Protein AF-A0A2H0HNV9-F1 (afdb_monomer_lite)

pLDDT: mean 72.24, std 13.85, range [35.31, 86.88]

Structure (mmCIF, N/CA/C/O backbone):
data_AF-A0A2H0HNV9-F1
#
_entry.id   AF-A0A2H0HNV9-F1
#
loop_
_atom_site.group_PDB
_atom_site.id
_atom_site.type_symbol
_atom_site.label_atom_id
_atom_site.label_alt_id
_atom_site.label_comp_id
_atom_site.label_asym_id
_atom_site.label_entity_id
_atom_site.label_seq_id
_atom_site.pdbx_PDB_ins_code
_atom_site.Cartn_x
_atom_site.Cartn_y
_atom_site.Cartn_z
_atom_site.occupancy
_atom_site.B_iso_or_equiv
_atom_site.auth_seq_id
_atom_site.auth_comp_id
_atom_site.auth_asym_id
_atom_site.auth_atom_id
_atom_site.pdbx_PDB_model_num
ATOM 1 N N . MET A 1 1 ? -4.366 -5.270 -37.014 1.00 35.31 1 MET A N 1
ATOM 2 C CA . MET A 1 1 ? -4.821 -4.219 -36.080 1.00 35.31 1 MET A CA 1
ATOM 3 C C . MET A 1 1 ? -4.647 -4.764 -34.676 1.00 35.31 1 MET A C 1
ATOM 5 O O . MET A 1 1 ? -5.031 -5.897 -34.429 1.00 35.31 1 MET A O 1
ATOM 9 N N . THR A 1 2 ? -3.925 -4.010 -33.856 1.00 40.59 2 THR A N 1
ATOM 10 C CA . THR A 1 2 ? -3.233 -4.417 -32.628 1.00 40.59 2 THR A CA 1
ATOM 11 C C . THR A 1 2 ? -4.171 -4.588 -31.438 1.00 40.59 2 THR A C 1
ATOM 13 O O . THR A 1 2 ? -4.912 -3.665 -31.124 1.00 40.59 2 THR A O 1
ATOM 16 N N . ALA A 1 3 ? -4.067 -5.714 -30.732 1.00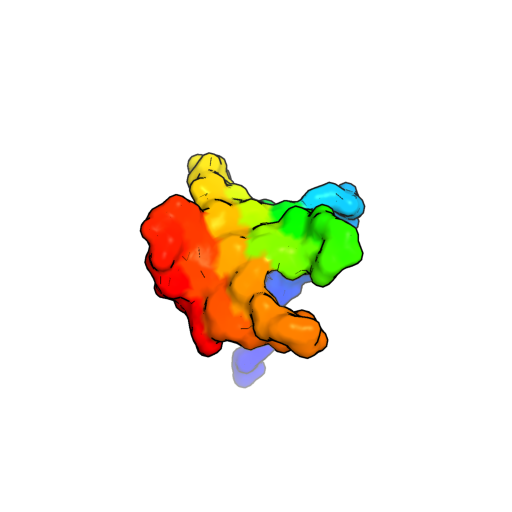 41.56 3 ALA A N 1
ATOM 17 C CA . ALA A 1 3 ? -4.488 -5.835 -29.340 1.00 41.56 3 ALA A CA 1
ATOM 18 C C . ALA A 1 3 ? -3.695 -6.972 -28.688 1.00 41.56 3 ALA A C 1
ATOM 20 O O . ALA A 1 3 ? -4.052 -8.130 -28.845 1.00 41.56 3 ALA A O 1
ATOM 21 N N . MET A 1 4 ? -2.604 -6.645 -27.994 1.00 38.41 4 MET A N 1
ATOM 22 C CA . MET A 1 4 ? -1.950 -7.565 -27.058 1.00 38.41 4 MET A CA 1
ATOM 23 C C . MET A 1 4 ? -1.652 -6.765 -25.787 1.00 38.41 4 MET A C 1
ATOM 25 O O . MET A 1 4 ? -0.518 -6.376 -25.531 1.00 38.41 4 MET A O 1
ATOM 29 N N . ALA A 1 5 ? -2.702 -6.440 -25.028 1.00 45.16 5 ALA A N 1
ATOM 30 C CA . ALA A 1 5 ? -2.533 -6.130 -23.617 1.00 45.16 5 ALA A CA 1
ATOM 31 C C . ALA A 1 5 ? -2.218 -7.467 -22.944 1.00 45.16 5 ALA A C 1
ATOM 33 O O . ALA A 1 5 ? -3.110 -8.288 -22.741 1.00 45.16 5 ALA A O 1
ATOM 34 N N . GLN A 1 6 ? -0.937 -7.744 -22.709 1.00 43.00 6 GLN A N 1
ATOM 35 C CA . GLN A 1 6 ? -0.546 -8.888 -21.900 1.00 43.00 6 GLN A CA 1
ATOM 36 C C . GLN A 1 6 ? -0.759 -8.490 -20.440 1.00 43.00 6 GLN A C 1
ATOM 38 O O . GLN A 1 6 ? 0.157 -8.057 -19.754 1.00 43.00 6 GLN A O 1
ATOM 43 N N . THR A 1 7 ? -2.014 -8.566 -20.002 1.00 47.28 7 THR A N 1
ATOM 44 C CA . THR A 1 7 ? -2.385 -8.530 -18.590 1.00 47.28 7 THR A CA 1
ATOM 45 C C . THR A 1 7 ? -1.742 -9.760 -17.959 1.00 47.28 7 THR A C 1
ATOM 47 O O . THR A 1 7 ? -2.177 -10.883 -18.214 1.00 47.28 7 THR A O 1
ATOM 50 N N . GLY A 1 8 ? -0.629 -9.576 -17.247 1.00 43.50 8 GLY A N 1
ATOM 51 C CA . GLY A 1 8 ? -0.008 -10.660 -16.495 1.00 43.50 8 GLY A CA 1
ATOM 52 C C . GLY A 1 8 ? -1.040 -11.216 -15.523 1.00 43.50 8 GLY A C 1
ATOM 53 O O . GLY A 1 8 ? -1.612 -10.458 -14.746 1.00 43.50 8 GLY A O 1
ATOM 54 N N . ASN A 1 9 ? -1.344 -12.511 -15.610 1.00 47.62 9 ASN A N 1
ATOM 55 C CA . ASN A 1 9 ? -2.261 -13.138 -14.669 1.00 47.62 9 ASN A CA 1
ATOM 56 C C . ASN A 1 9 ? -1.712 -12.933 -13.248 1.00 47.62 9 ASN A C 1
ATOM 58 O O . ASN A 1 9 ? -0.580 -13.359 -13.003 1.00 47.62 9 ASN A O 1
ATOM 62 N N . PRO A 1 10 ? -2.474 -12.325 -12.323 1.00 53.69 10 PRO A N 1
ATOM 63 C CA . PRO A 1 10 ? -2.036 -12.211 -10.946 1.00 53.69 10 PRO A CA 1
ATOM 64 C C . PRO A 1 10 ? -1.877 -13.616 -10.372 1.00 53.69 10 PRO A C 1
ATOM 66 O O . PRO A 1 10 ? -2.828 -14.400 -10.301 1.00 53.69 10 PRO A O 1
ATOM 69 N N . PHE A 1 11 ? -0.645 -13.973 -10.019 1.00 51.22 11 PHE A N 1
ATOM 70 C CA . PHE A 1 11 ? -0.378 -15.218 -9.315 1.00 51.22 11 PHE A CA 1
ATOM 71 C C . PHE A 1 11 ? -0.675 -14.971 -7.841 1.00 51.22 11 PHE A C 1
ATOM 73 O O . PHE A 1 11 ? 0.039 -14.223 -7.175 1.00 51.22 11 PHE A O 1
ATOM 80 N N . PHE A 1 12 ? -1.763 -15.567 -7.357 1.00 50.12 12 PHE A N 1
ATOM 81 C CA . PHE A 1 12 ? -2.158 -15.500 -5.958 1.00 50.12 12 PHE A CA 1
ATOM 82 C C . PHE A 1 12 ? -1.556 -16.694 -5.211 1.00 50.12 12 PHE A C 1
ATOM 84 O O . PHE A 1 12 ? -2.078 -17.805 -5.289 1.00 50.12 12 PHE A O 1
ATOM 91 N N . ASP A 1 13 ? -0.461 -16.471 -4.483 1.00 54.38 13 ASP A N 1
ATOM 92 C CA . ASP A 1 13 ? 0.205 -17.505 -3.668 1.00 54.38 13 ASP A CA 1
ATOM 93 C C . ASP A 1 13 ? -0.429 -17.633 -2.265 1.00 54.38 13 ASP A C 1
ATOM 95 O O . ASP A 1 13 ? 0.209 -18.010 -1.288 1.00 54.38 13 ASP A O 1
ATOM 99 N N . GLY A 1 14 ? -1.684 -17.203 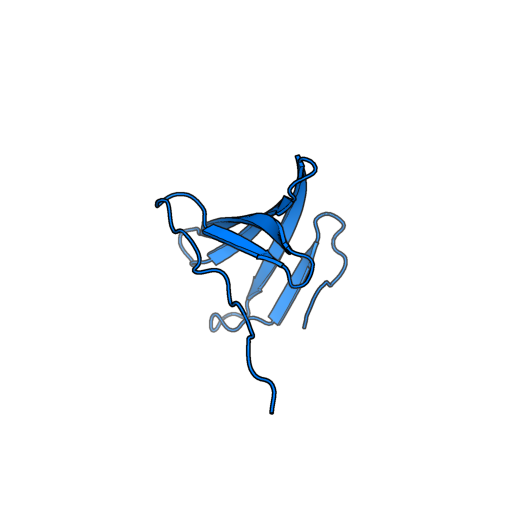-2.099 1.00 57.34 14 GLY A N 1
ATOM 100 C CA . GLY A 1 14 ? -2.372 -17.190 -0.801 1.00 57.34 14 GLY A CA 1
ATOM 101 C C . GLY A 1 14 ? -1.909 -16.096 0.171 1.00 57.34 14 GLY A C 1
ATOM 102 O O . GLY A 1 14 ? -2.672 -15.722 1.059 1.00 57.34 14 GLY A O 1
ATOM 103 N N . THR A 1 15 ? -0.701 -15.555 -0.008 1.00 64.94 15 THR A N 1
ATOM 104 C CA . THR A 1 15 ? -0.090 -14.554 0.889 1.00 64.94 15 THR A CA 1
ATOM 105 C C . THR A 1 15 ? 0.163 -13.195 0.238 1.00 64.94 15 THR A C 1
ATOM 107 O O . THR A 1 15 ? 0.155 -12.176 0.928 1.00 64.94 15 THR A O 1
ATOM 110 N N . PHE A 1 16 ? 0.396 -13.167 -1.073 1.00 71.00 16 PHE A N 1
ATOM 111 C CA . PHE A 1 16 ? 0.598 -11.951 -1.854 1.00 71.00 16 PHE A CA 1
ATOM 112 C C . PHE A 1 16 ? 0.250 -12.203 -3.319 1.00 71.00 16 PHE A C 1
ATOM 114 O O . PHE A 1 16 ? 0.270 -13.339 -3.799 1.00 71.00 16 PHE A O 1
ATOM 121 N N . GLU A 1 17 ? -0.082 -11.125 -4.009 1.00 77.56 17 GLU A N 1
ATOM 122 C CA . GLU A 1 17 ? -0.300 -11.089 -5.445 1.00 77.56 17 GLU A CA 1
ATOM 123 C C . GLU A 1 17 ? 0.972 -10.591 -6.125 1.00 77.56 17 GLU A C 1
ATOM 125 O O . GLU A 1 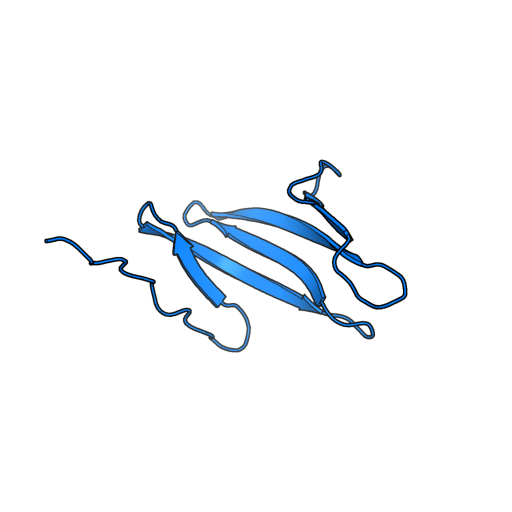17 ? 1.624 -9.683 -5.622 1.00 77.56 17 GLU A O 1
ATOM 130 N N . THR A 1 18 ? 1.365 -11.192 -7.247 1.00 78.19 18 THR A N 1
ATOM 131 C CA . THR A 1 18 ? 2.443 -10.643 -8.082 1.00 78.19 18 THR A CA 1
ATOM 132 C C . THR A 1 18 ? 1.858 -10.130 -9.388 1.00 78.19 18 THR A C 1
ATOM 134 O O . THR A 1 18 ? 1.267 -10.908 -10.138 1.00 78.19 18 THR A O 1
ATOM 137 N N . GLU A 1 19 ? 2.055 -8.845 -9.664 1.00 78.56 19 GLU A N 1
ATOM 138 C CA . GLU A 1 19 ? 1.604 -8.165 -10.876 1.00 78.56 19 GLU A CA 1
ATOM 139 C C . GLU A 1 19 ? 2.810 -7.712 -11.710 1.00 78.56 19 GLU A C 1
ATOM 141 O O . GLU A 1 19 ? 3.848 -7.327 -11.170 1.00 78.56 19 GLU A O 1
ATOM 146 N N . ALA A 1 20 ? 2.680 -7.756 -13.037 1.00 75.81 20 ALA A N 1
ATOM 147 C CA . ALA A 1 20 ? 3.624 -7.121 -13.948 1.00 75.81 20 ALA A CA 1
ATOM 148 C C . ALA A 1 20 ? 3.047 -5.772 -14.400 1.00 75.81 20 ALA A C 1
ATOM 150 O O . ALA A 1 20 ? 2.025 -5.743 -15.083 1.00 75.81 20 ALA A O 1
ATOM 151 N N . ASP A 1 21 ? 3.706 -4.668 -14.036 1.00 69.12 21 ASP A N 1
ATOM 152 C CA . ASP A 1 21 ? 3.323 -3.324 -14.491 1.00 69.12 21 ASP A CA 1
ATOM 153 C C . ASP A 1 21 ? 3.476 -3.213 -16.026 1.00 69.12 21 ASP A C 1
ATOM 155 O O . ASP A 1 21 ? 4.156 -4.025 -16.657 1.00 69.12 21 ASP A O 1
ATOM 159 N N . ALA A 1 22 ? 2.927 -2.170 -16.654 1.00 67.50 22 ALA A N 1
ATOM 160 C CA . ALA A 1 22 ? 3.006 -1.931 -18.102 1.00 67.50 22 ALA A CA 1
ATOM 161 C C . ALA A 1 22 ? 4.451 -1.897 -18.653 1.00 67.50 22 ALA A C 1
ATOM 163 O O . ALA A 1 22 ? 4.681 -2.115 -19.843 1.00 67.50 22 ALA A O 1
ATOM 164 N N . SER A 1 23 ? 5.435 -1.656 -17.778 1.00 70.50 23 SER A N 1
ATOM 165 C CA . SER A 1 23 ? 6.874 -1.702 -18.082 1.00 70.50 23 SER A CA 1
ATOM 166 C C . SER A 1 23 ? 7.517 -3.090 -17.911 1.00 70.50 23 SER A C 1
ATOM 168 O O . SER A 1 23 ? 8.733 -3.197 -18.018 1.00 70.50 23 SER A O 1
ATOM 170 N N . HIS A 1 24 ? 6.733 -4.145 -17.662 1.00 68.56 24 HIS A N 1
ATOM 171 C CA . HIS A 1 24 ? 7.179 -5.505 -17.309 1.00 68.56 24 HIS A CA 1
ATOM 172 C C . HIS A 1 24 ? 7.976 -5.609 -15.996 1.00 68.56 24 HIS A C 1
ATOM 174 O O . HIS A 1 24 ? 8.683 -6.593 -15.781 1.00 68.56 24 HIS A O 1
ATOM 180 N N . ASN A 1 25 ? 7.847 -4.625 -15.103 1.00 77.12 25 ASN A N 1
ATOM 181 C CA . ASN A 1 25 ? 8.416 -4.711 -13.758 1.00 77.12 25 ASN A CA 1
ATOM 182 C C . ASN A 1 25 ? 7.488 -5.539 -12.871 1.00 77.12 25 ASN A C 1
ATOM 184 O O . ASN A 1 25 ? 6.284 -5.276 -12.830 1.00 77.12 25 ASN A O 1
ATOM 188 N N . LEU A 1 26 ? 8.046 -6.522 -12.168 1.00 80.69 26 LEU A N 1
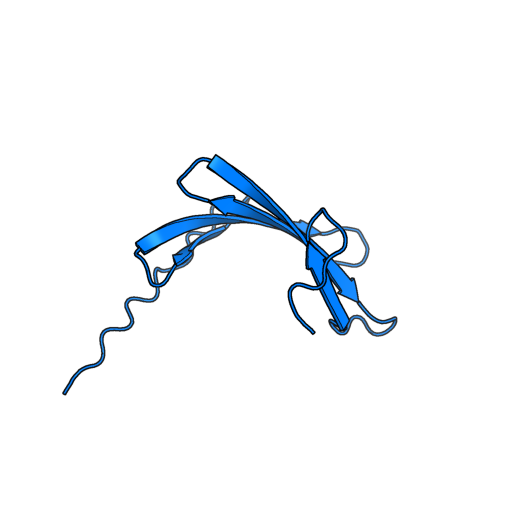ATOM 189 C CA . LEU A 1 26 ? 7.289 -7.353 -11.234 1.00 80.69 26 LEU A CA 1
ATOM 190 C C . LEU A 1 26 ? 7.117 -6.629 -9.898 1.00 80.69 26 LEU A C 1
ATOM 192 O O . LEU A 1 26 ? 8.096 -6.217 -9.282 1.00 80.69 26 LEU A O 1
ATOM 196 N N . ARG A 1 27 ? 5.881 -6.527 -9.417 1.00 82.62 27 ARG A N 1
ATOM 197 C CA . ARG A 1 27 ? 5.557 -5.992 -8.094 1.00 82.62 27 ARG A CA 1
ATOM 198 C C . ARG A 1 27 ? 4.783 -7.015 -7.286 1.00 82.62 27 ARG A C 1
ATOM 200 O O . ARG A 1 27 ? 3.897 -7.679 -7.812 1.00 82.62 27 ARG A O 1
ATOM 207 N N . GLN A 1 28 ? 5.107 -7.123 -6.005 1.00 83.94 28 GLN A N 1
ATOM 208 C CA . GLN A 1 28 ? 4.389 -7.961 -5.050 1.00 83.94 28 GLN A CA 1
ATOM 209 C C . GLN A 1 28 ? 3.443 -7.090 -4.229 1.00 83.94 28 GLN A C 1
ATOM 211 O O . GLN A 1 28 ? 3.893 -6.162 -3.561 1.00 83.94 28 GLN A O 1
ATOM 216 N N . LEU A 1 29 ? 2.147 -7.382 -4.265 1.00 84.38 29 LEU A N 1
ATOM 217 C CA . LEU A 1 29 ? 1.108 -6.718 -3.492 1.00 84.38 29 LEU A CA 1
ATOM 218 C C . LEU A 1 29 ? 0.664 -7.613 -2.334 1.00 84.38 29 LEU A C 1
ATOM 220 O O . LEU A 1 29 ? 0.143 -8.712 -2.518 1.00 84.38 29 LEU A O 1
ATOM 224 N N . HIS A 1 30 ? 0.837 -7.114 -1.120 1.00 84.94 30 HIS A N 1
ATOM 225 C CA . HIS A 1 30 ? 0.369 -7.745 0.102 1.00 84.94 30 HIS A CA 1
ATOM 226 C C . HIS A 1 30 ? -0.850 -6.985 0.617 1.00 84.94 30 HIS A C 1
ATOM 228 O O . HIS A 1 30 ? -0.751 -5.834 1.052 1.00 84.94 30 HIS A O 1
ATOM 234 N N . TYR A 1 31 ? -2.001 -7.645 0.584 1.00 82.75 31 TYR A N 1
ATOM 235 C CA . TYR A 1 31 ? -3.256 -7.102 1.086 1.00 82.75 31 TYR A CA 1
ATOM 236 C C . TYR A 1 31 ? -3.331 -7.265 2.603 1.00 82.75 31 TYR A C 1
ATOM 238 O O . TYR A 1 31 ? -3.436 -8.378 3.118 1.00 82.75 31 TYR A O 1
ATOM 246 N N . ILE A 1 32 ? -3.293 -6.150 3.330 1.00 83.88 32 ILE A N 1
ATOM 247 C CA . ILE A 1 32 ? -3.368 -6.138 4.790 1.00 83.88 32 ILE A CA 1
ATOM 248 C C . ILE A 1 32 ? -4.802 -5.795 5.193 1.00 83.88 32 ILE A C 1
ATOM 250 O O . ILE A 1 32 ? -5.289 -4.674 5.004 1.00 83.88 32 ILE A O 1
ATOM 254 N N . SER A 1 33 ? -5.492 -6.793 5.739 1.00 81.50 33 SER A N 1
ATOM 255 C CA . SER A 1 33 ? -6.872 -6.683 6.209 1.00 81.50 33 SER A CA 1
ATOM 256 C C . SER A 1 33 ? -6.967 -6.938 7.713 1.00 81.50 33 SER A C 1
ATOM 258 O O . SER A 1 33 ? -6.204 -7.721 8.276 1.00 81.50 33 SER A O 1
ATOM 260 N N . GLY A 1 34 ? -7.876 -6.219 8.370 1.00 78.75 34 GLY A N 1
ATOM 261 C CA . GLY A 1 34 ? -8.193 -6.354 9.792 1.00 78.75 34 GLY A CA 1
ATOM 262 C C . GLY A 1 34 ? -9.654 -6.751 10.006 1.00 78.75 34 GLY A C 1
ATOM 263 O O . GLY A 1 34 ? -10.325 -7.189 9.072 1.00 78.75 34 GLY A O 1
ATOM 264 N N . GLY A 1 35 ? -10.162 -6.563 11.229 1.00 74.44 35 GLY A N 1
ATOM 265 C CA . GLY A 1 35 ? -11.559 -6.869 11.580 1.00 74.44 35 GLY A CA 1
ATOM 266 C C . GLY A 1 35 ? -12.596 -6.132 10.721 1.00 74.44 35 GLY A C 1
ATOM 267 O O . GLY A 1 35 ? -13.630 -6.709 10.402 1.00 74.44 35 GLY A O 1
ATOM 268 N N . ASP A 1 36 ? -12.264 -4.920 10.266 1.00 72.31 36 ASP A N 1
ATOM 269 C CA . ASP A 1 36 ? -13.120 -4.066 9.426 1.00 72.31 36 ASP A CA 1
ATOM 270 C C . ASP A 1 36 ? -12.778 -4.158 7.917 1.00 72.31 36 ASP A C 1
ATOM 272 O O . ASP A 1 36 ? -13.216 -3.350 7.096 1.00 72.31 36 ASP A O 1
ATOM 276 N N . GLY A 1 37 ? -11.979 -5.157 7.521 1.00 79.00 37 GLY A N 1
ATOM 277 C CA . GLY A 1 37 ? -11.586 -5.411 6.133 1.00 79.00 37 GLY A CA 1
ATOM 278 C C . GLY A 1 37 ? -10.248 -4.783 5.725 1.00 79.00 37 GLY A C 1
ATOM 279 O O . GLY A 1 37 ? -9.391 -4.493 6.559 1.00 79.00 37 GLY A O 1
ATOM 280 N N . LEU A 1 38 ? -10.026 -4.641 4.412 1.00 82.69 38 LEU A N 1
ATOM 281 C CA . LEU A 1 38 ? -8.769 -4.134 3.840 1.00 82.69 38 LEU A CA 1
ATOM 282 C C . LEU A 1 38 ? -8.503 -2.682 4.268 1.00 82.69 38 LEU A C 1
ATOM 284 O O . LEU A 1 38 ? -9.356 -1.830 4.023 1.00 82.69 38 LEU A O 1
ATOM 288 N N . PHE A 1 39 ? -7.337 -2.402 4.852 1.00 82.50 39 PHE A N 1
ATOM 289 C CA . PHE A 1 39 ? -6.958 -1.049 5.291 1.00 82.50 39 PHE A CA 1
ATOM 290 C C . PHE A 1 39 ? -5.575 -0.610 4.796 1.00 82.50 39 PHE A C 1
ATOM 292 O O . PHE A 1 39 ? -5.255 0.576 4.842 1.00 82.50 39 PHE A O 1
ATOM 299 N N . ALA A 1 40 ? -4.739 -1.532 4.315 1.00 83.75 40 ALA A N 1
ATOM 300 C CA . ALA A 1 40 ? -3.460 -1.184 3.713 1.00 83.75 40 ALA A CA 1
ATOM 301 C C . ALA A 1 40 ? -3.046 -2.195 2.641 1.00 83.75 40 ALA A C 1
ATOM 303 O O . ALA A 1 40 ? -3.423 -3.367 2.678 1.00 83.75 40 ALA A O 1
ATOM 304 N N . ILE A 1 41 ? -2.243 -1.725 1.693 1.00 86.44 41 ILE A N 1
ATOM 305 C CA . ILE A 1 41 ? -1.589 -2.534 0.672 1.00 86.44 41 ILE A CA 1
ATOM 306 C C . ILE A 1 41 ? -0.096 -2.245 0.751 1.00 86.44 41 ILE A C 1
ATOM 308 O O . ILE A 1 41 ? 0.343 -1.100 0.607 1.00 86.44 41 ILE A O 1
ATOM 312 N N . TYR A 1 42 ? 0.684 -3.294 0.977 1.00 85.50 42 TYR A N 1
ATOM 313 C CA . TYR A 1 42 ? 2.135 -3.218 0.969 1.00 85.50 42 TYR A CA 1
ATOM 314 C C . TYR A 1 42 ? 2.662 -3.718 -0.371 1.00 85.50 42 TYR A C 1
ATOM 316 O O . TYR A 1 42 ? 2.409 -4.855 -0.755 1.00 85.50 42 TYR A O 1
ATOM 324 N N . VAL A 1 43 ? 3.363 -2.849 -1.093 1.00 86.88 43 VAL A N 1
ATOM 325 C CA . VAL A 1 43 ? 3.842 -3.099 -2.453 1.00 86.88 43 VAL A CA 1
ATOM 326 C C . VAL A 1 43 ? 5.360 -3.176 -2.440 1.00 86.88 43 VAL A C 1
ATOM 328 O O . VAL A 1 43 ? 6.019 -2.219 -2.039 1.00 86.88 43 VAL A O 1
ATOM 331 N N . ILE A 1 44 ? 5.926 -4.288 -2.893 1.00 85.50 44 ILE A N 1
ATOM 332 C CA . ILE A 1 44 ? 7.370 -4.459 -3.067 1.00 85.50 44 ILE A CA 1
ATOM 333 C C . ILE A 1 44 ? 7.659 -4.469 -4.564 1.00 85.50 44 ILE A C 1
ATOM 335 O O . ILE A 1 44 ? 7.157 -5.331 -5.281 1.00 85.50 44 ILE A O 1
ATOM 339 N N . ASP A 1 45 ? 8.442 -3.506 -5.045 1.00 83.56 45 ASP A N 1
ATOM 340 C CA . ASP A 1 45 ? 8.887 -3.481 -6.441 1.00 83.56 45 ASP A CA 1
ATOM 341 C C . ASP A 1 45 ? 10.026 -4.487 -6.687 1.00 83.56 45 ASP A C 1
ATOM 343 O O . ASP A 1 45 ? 10.674 -4.952 -5.745 1.00 83.56 45 ASP A O 1
ATOM 347 N N . GLN A 1 46 ? 10.324 -4.778 -7.951 1.00 79.69 46 GLN A N 1
ATOM 348 C CA . GLN A 1 46 ? 11.370 -5.715 -8.372 1.00 79.69 46 GLN A CA 1
ATOM 3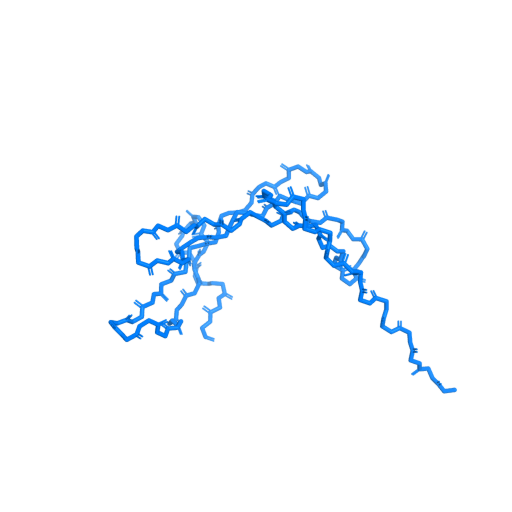49 C C . GLN A 1 46 ? 12.760 -5.331 -7.839 1.00 79.69 46 GLN A C 1
ATOM 351 O O . GLN A 1 46 ? 13.588 -6.198 -7.563 1.00 79.69 46 GLN A O 1
ATOM 356 N N . ASP A 1 47 ? 12.992 -4.033 -7.636 1.00 80.50 47 ASP A N 1
ATOM 357 C CA . ASP A 1 47 ? 14.215 -3.483 -7.041 1.00 80.50 47 ASP A CA 1
ATOM 358 C C . ASP A 1 47 ? 14.282 -3.652 -5.506 1.00 80.50 47 ASP A C 1
ATOM 360 O O . ASP A 1 47 ? 15.191 -3.133 -4.856 1.00 80.50 47 ASP A O 1
ATOM 364 N N . GLY A 1 48 ? 13.299 -4.317 -4.889 1.00 78.31 48 GLY A N 1
ATOM 365 C CA . GLY A 1 48 ? 13.182 -4.480 -3.437 1.00 78.31 48 GLY A CA 1
ATOM 366 C C . GLY A 1 48 ? 12.714 -3.217 -2.705 1.00 78.31 48 GLY A C 1
ATOM 367 O O . GLY A 1 48 ? 12.763 -3.155 -1.475 1.00 78.31 48 GLY A O 1
ATOM 368 N N . LYS A 1 49 ? 12.263 -2.189 -3.436 1.00 83.81 49 LYS A N 1
ATOM 369 C CA . LYS A 1 49 ? 11.698 -0.974 -2.839 1.00 83.81 49 LYS A CA 1
ATOM 370 C C . LYS A 1 49 ? 10.284 -1.241 -2.354 1.00 83.81 49 LYS A C 1
ATOM 372 O O . LYS A 1 49 ? 9.382 -1.500 -3.144 1.00 83.81 49 LYS A O 1
ATOM 377 N N . ALA A 1 50 ? 10.105 -1.117 -1.048 1.00 84.00 50 ALA A N 1
ATOM 378 C CA . ALA A 1 50 ? 8.823 -1.278 -0.396 1.00 84.00 50 ALA A CA 1
ATOM 379 C C . ALA A 1 50 ? 8.069 0.052 -0.266 1.00 84.00 50 ALA A C 1
ATOM 381 O O . ALA A 1 50 ? 8.587 1.021 0.294 1.00 84.00 50 ALA A O 1
ATOM 382 N N . THR A 1 51 ? 6.820 0.068 -0.714 1.00 84.44 51 THR A N 1
ATOM 383 C CA . THR A 1 51 ? 5.879 1.180 -0.580 1.00 84.44 51 THR A CA 1
ATOM 384 C C . THR A 1 51 ? 4.665 0.713 0.209 1.00 84.44 51 THR A C 1
ATOM 386 O O . THR A 1 51 ? 4.097 -0.334 -0.078 1.00 84.44 51 THR A O 1
ATOM 389 N N . MET A 1 52 ? 4.260 1.489 1.213 1.00 84.69 52 MET A N 1
ATOM 390 C CA . MET A 1 52 ? 3.043 1.220 1.979 1.00 84.69 52 MET A CA 1
ATOM 391 C C . MET A 1 52 ? 1.969 2.224 1.576 1.00 84.69 52 MET A C 1
ATOM 393 O O . MET A 1 52 ? 2.199 3.431 1.689 1.00 84.69 52 MET A O 1
ATOM 397 N N . ASN A 1 53 ? 0.821 1.713 1.141 1.00 86.06 53 ASN A N 1
ATOM 398 C CA . ASN A 1 53 ? -0.359 2.493 0.797 1.00 86.06 53 ASN A CA 1
ATOM 399 C C . ASN A 1 53 ? -1.465 2.192 1.808 1.00 86.06 53 ASN A C 1
ATOM 401 O O . ASN A 1 53 ? -1.902 1.051 1.940 1.00 86.06 53 ASN A O 1
ATOM 405 N N . TYR A 1 54 ? -1.906 3.210 2.533 1.00 82.94 54 TYR A N 1
ATOM 406 C CA . TYR A 1 54 ? -3.004 3.128 3.486 1.00 82.94 54 TYR A CA 1
ATOM 407 C C . TYR A 1 54 ? -4.295 3.533 2.803 1.00 82.94 54 TYR A C 1
ATOM 409 O O . TYR A 1 54 ? -4.341 4.552 2.119 1.00 82.94 54 TYR A O 1
ATOM 417 N N . ILE A 1 55 ? -5.330 2.735 3.008 1.00 84.31 55 ILE A N 1
ATOM 418 C CA . ILE A 1 55 ? -6.654 2.950 2.452 1.00 84.31 55 ILE A CA 1
ATOM 419 C C . ILE A 1 55 ? -7.532 3.514 3.561 1.00 84.31 55 ILE A C 1
ATOM 421 O O . ILE A 1 55 ? -7.792 2.842 4.560 1.00 84.31 55 ILE A O 1
ATOM 425 N N . HIS A 1 56 ? -8.007 4.735 3.363 1.00 79.94 56 HIS A N 1
ATOM 426 C CA . HIS A 1 56 ? -8.973 5.387 4.233 1.00 79.94 56 HIS A CA 1
ATOM 427 C C . HIS A 1 56 ? -10.366 5.130 3.679 1.00 79.94 56 HIS A C 1
ATOM 429 O O . HIS A 1 56 ? -10.616 5.294 2.481 1.00 79.94 56 HIS A O 1
ATOM 435 N N . LYS A 1 57 ? -11.254 4.666 4.554 1.00 75.25 57 LYS A N 1
ATOM 436 C CA . LYS A 1 57 ? -12.635 4.345 4.217 1.00 75.25 57 LYS A CA 1
ATOM 437 C C . LYS A 1 57 ? -13.583 5.210 5.022 1.00 75.25 57 LYS A C 1
ATOM 439 O O . LYS A 1 57 ? -13.319 5.477 6.196 1.00 75.25 57 LYS A O 1
ATOM 444 N N . ASP A 1 58 ? -14.703 5.566 4.406 1.00 74.44 58 ASP A N 1
ATOM 445 C CA . ASP A 1 58 ? -15.815 6.179 5.117 1.00 74.44 58 ASP A CA 1
ATOM 446 C C . ASP A 1 58 ? -16.503 5.165 6.056 1.00 74.44 58 ASP A C 1
ATOM 448 O O . ASP A 1 58 ? -16.239 3.958 6.045 1.00 74.44 58 ASP A O 1
ATOM 452 N N . TYR A 1 59 ? -17.437 5.653 6.872 1.00 69.44 59 TYR A N 1
ATOM 453 C CA . TYR A 1 59 ? -18.207 4.817 7.801 1.00 69.44 59 TYR A CA 1
ATOM 454 C C . TYR A 1 59 ? -19.066 3.736 7.106 1.00 69.44 59 TYR A C 1
ATOM 456 O O . TYR A 1 59 ? -19.481 2.773 7.748 1.00 69.44 59 TYR A O 1
ATOM 464 N N . GLN A 1 60 ? -19.345 3.876 5.807 1.00 74.25 60 GLN A N 1
ATOM 465 C CA . GLN A 1 60 ? -20.091 2.896 5.008 1.00 74.25 60 GLN A CA 1
ATOM 466 C C . GLN A 1 60 ? -19.167 1.866 4.335 1.00 74.25 60 GLN A C 1
ATOM 468 O O . GLN A 1 60 ? -19.654 0.918 3.718 1.00 74.25 60 GLN A O 1
ATOM 473 N N . GLY A 1 61 ? -17.847 2.011 4.489 1.00 64.50 61 GLY A N 1
ATOM 474 C CA . GLY A 1 61 ? -16.837 1.148 3.889 1.00 64.50 61 GLY A CA 1
ATOM 475 C C . GLY A 1 61 ? -16.444 1.536 2.461 1.00 64.50 61 GLY A C 1
ATOM 476 O O . GLY A 1 61 ? -15.699 0.781 1.830 1.00 64.50 61 GLY A O 1
ATOM 477 N N . SER A 1 62 ? -16.908 2.680 1.952 1.00 73.94 62 SER A N 1
ATOM 478 C CA . SER A 1 62 ? -16.484 3.224 0.659 1.00 73.94 62 SER A CA 1
ATOM 479 C C . SER A 1 62 ? -15.047 3.721 0.752 1.00 73.94 62 SER A C 1
ATOM 481 O O . SER A 1 62 ? -14.637 4.276 1.769 1.00 73.94 62 SER A O 1
ATOM 483 N N . PHE A 1 63 ? -14.277 3.537 -0.315 1.00 74.12 63 PHE A N 1
ATOM 484 C CA . PHE A 1 63 ? -12.913 4.050 -0.404 1.00 74.12 63 PHE A CA 1
ATOM 485 C C . PHE A 1 63 ? -12.942 5.576 -0.576 1.00 74.12 63 PHE A C 1
ATOM 487 O O . PHE A 1 63 ? -13.514 6.055 -1.551 1.00 74.12 63 PHE A O 1
ATOM 494 N N . GLU A 1 64 ? -12.358 6.322 0.369 1.00 75.94 64 GLU A N 1
ATOM 495 C CA . GLU A 1 64 ? -12.253 7.790 0.298 1.00 75.94 64 GLU A CA 1
ATOM 496 C C . GLU A 1 64 ? -10.914 8.222 -0.290 1.00 75.94 64 GLU A C 1
ATOM 498 O O . GLU A 1 64 ? -10.871 8.967 -1.263 1.00 75.94 64 GLU A O 1
ATOM 503 N N . THR A 1 65 ? -9.817 7.753 0.307 1.00 77.75 65 THR A N 1
ATOM 504 C CA . THR A 1 65 ? -8.479 8.250 -0.023 1.00 77.75 65 THR A CA 1
ATOM 505 C C . THR A 1 65 ? -7.446 7.157 0.177 1.00 77.75 65 THR A C 1
ATOM 507 O O . THR A 1 65 ? -7.497 6.401 1.150 1.00 77.75 65 THR A O 1
ATOM 510 N N . ILE A 1 66 ? -6.452 7.106 -0.703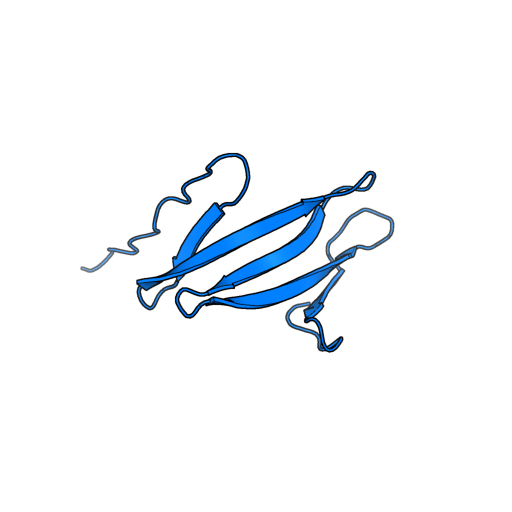 1.00 81.88 66 ILE A N 1
ATOM 511 C CA . ILE A 1 66 ? -5.259 6.282 -0.516 1.00 81.88 66 ILE A CA 1
ATOM 512 C C . ILE A 1 66 ? -4.079 7.202 -0.214 1.00 81.88 66 ILE A C 1
ATOM 514 O O . ILE A 1 66 ? -3.794 8.122 -0.976 1.00 81.88 66 ILE A O 1
ATOM 518 N N . THR A 1 67 ? -3.368 6.956 0.886 1.00 82.69 67 THR A N 1
ATOM 519 C CA . THR A 1 67 ? -2.179 7.732 1.277 1.00 82.69 67 THR A CA 1
ATOM 520 C C . THR A 1 67 ? -0.936 6.859 1.327 1.00 82.69 67 THR A C 1
ATOM 522 O O . THR A 1 67 ? -0.995 5.728 1.804 1.00 82.69 67 THR A O 1
ATOM 525 N N . ASN A 1 68 ? 0.214 7.393 0.926 1.00 84.50 68 ASN A N 1
ATOM 526 C CA . ASN A 1 68 ? 1.493 6.706 1.085 1.00 84.50 68 ASN A CA 1
ATOM 527 C C . ASN A 1 68 ? 2.013 6.776 2.538 1.00 84.50 68 ASN A C 1
ATOM 529 O O . ASN A 1 68 ? 1.424 7.409 3.416 1.00 84.50 68 ASN A O 1
ATOM 533 N N . ASN A 1 69 ? 3.175 6.167 2.790 1.00 77.00 69 ASN A N 1
ATOM 534 C CA . ASN A 1 69 ? 3.822 6.173 4.108 1.00 77.00 69 ASN A CA 1
ATOM 535 C C . ASN A 1 69 ? 4.255 7.556 4.637 1.00 77.00 69 ASN A C 1
ATOM 537 O O . ASN A 1 69 ? 4.547 7.670 5.824 1.00 77.00 69 ASN A O 1
ATOM 541 N N . GLN A 1 70 ? 4.289 8.586 3.788 1.00 77.19 70 GLN A N 1
ATOM 542 C CA . GLN A 1 70 ? 4.559 9.975 4.167 1.00 77.19 70 GLN A CA 1
ATOM 543 C C . GLN A 1 70 ? 3.262 10.752 4.458 1.00 77.19 70 GLN A C 1
ATOM 545 O O . GLN A 1 70 ? 3.319 11.951 4.715 1.00 77.19 70 GLN A O 1
ATOM 550 N N . GLY A 1 71 ? 2.089 10.110 4.376 1.00 67.06 71 GLY A N 1
ATOM 551 C CA . GLY A 1 71 ? 0.787 10.773 4.494 1.00 67.06 71 GLY A CA 1
ATOM 552 C C . GLY A 1 71 ? 0.413 11.614 3.271 1.00 67.06 71 GLY A C 1
ATOM 553 O O . GLY A 1 71 ? -0.490 12.438 3.349 1.00 67.06 71 GLY A O 1
ATOM 554 N N . THR A 1 72 ? 1.110 11.438 2.144 1.00 80.06 72 THR A N 1
ATOM 555 C CA . THR A 1 72 ? 0.753 12.096 0.881 1.00 80.06 72 THR A CA 1
ATOM 556 C C . THR A 1 72 ? -0.340 11.299 0.186 1.00 80.06 72 THR A C 1
ATOM 558 O O . THR A 1 72 ? -0.228 10.077 0.071 1.00 80.06 72 THR A O 1
ATOM 561 N N . GLU A 1 73 ? -1.371 11.985 -0.297 1.00 75.94 73 GLU A N 1
ATOM 562 C CA . GLU A 1 73 ? -2.439 11.382 -1.093 1.00 75.94 73 GLU A CA 1
ATOM 563 C C . GLU A 1 73 ? -1.880 10.848 -2.418 1.00 75.94 73 GLU A C 1
ATOM 565 O O . GLU A 1 73 ? -1.195 11.556 -3.158 1.00 75.94 73 GLU A O 1
ATOM 570 N N . VAL A 1 74 ? -2.149 9.574 -2.684 1.00 75.31 74 VAL A N 1
ATOM 571 C CA . VAL A 1 74 ? -1.792 8.870 -3.919 1.00 75.31 74 VAL A CA 1
ATOM 572 C C . VAL A 1 74 ? -2.989 8.855 -4.865 1.00 75.31 74 VAL A C 1
ATOM 574 O O . VAL A 1 74 ? -2.815 9.039 -6.066 1.00 75.31 74 VAL A O 1
ATOM 577 N N . GLU A 1 75 ? -4.198 8.679 -4.324 1.00 68.62 75 GLU A N 1
ATOM 578 C CA . GLU A 1 75 ? -5.433 8.553 -5.102 1.00 68.62 75 GLU A CA 1
ATOM 579 C C . GLU A 1 75 ? -6.659 8.984 -4.274 1.00 68.62 75 GLU A C 1
ATOM 581 O O . GLU A 1 75 ? -6.659 8.824 -3.048 1.00 68.62 75 GLU A O 1
ATOM 586 N N . LYS A 1 76 ? -7.674 9.540 -4.949 1.00 57.34 76 LYS A N 1
ATOM 587 C CA . LYS A 1 76 ? -8.979 9.962 -4.411 1.00 57.34 76 LYS A CA 1
ATOM 588 C C . LYS A 1 76 ? -10.098 9.578 -5.378 1.00 57.34 76 LYS A C 1
ATOM 590 O O . LYS A 1 76 ? -9.810 9.572 -6.599 1.00 57.34 76 LYS A O 1
#

Foldseek 3Di:
DDDDPPFPDFDCPVAWTWGQDPVRKIKTWGFDADPLGTFWIWIQTNVRDIKIWGFDADPVRHTDFIAIPVRHTPDD

Radius of gyration: 14.46 Å; chains: 1; bounding box: 34×30×48 Å

Sequence (76 aa):
MTAMAQTGNPFFDGTFETEADASHNLRQLHYISGGDGLFAIYVIDQDGKATMNYIHKDYQGSFETITNNQGTEVEK

Secondary structure (DSSP, 8-state):
----------EE-SS-EEEE-TTS-EEEEEEEEETTEEEEEEEEETTS-EEEEEEEE-TTS-EEEEEETTS-EEE-

=== Feature glossary ===
The record interleaves many kinds of information about one protein. Here is each kind framed as the question it answers.

Q: What known structures does this most resemble?
A: Structural nearest neighbors (via Foldseek easy-search vs the PDB). Reported per hit: target PDB id, E-value, and alignment TM-score. A TM-score above ~0.5 is the conventional threshold for 'same fold'.

Q: Where is each backbone atom in 3D?
A: The mmCIF table is the protein's shape written out atom by atom. For each backbone N, Cα, C, and carbonyl O, it records an (x, y, z) coordinate triple in Å plus the residue type, chain letter, and residue number.

Q: What are the backbone torsion angles?
A: The φ/ψ torsion pair specifies the backbone conformation at each residue. φ rotates about the N–Cα bond, ψ about the Cα–C bond. Steric clashes forbid most of the (φ, ψ) plane — the allowed regions (α-helix basin, β-sheet basin, left-handed helix) are the Ramachandran-allowed regions.

Q: Which residues are buried vs exposed?
A: Solvent-accessible surface area (SASA) is the area in Å² traced out by the centre of a 1.4 Å probe sphere (a water molecule) rolled over the protein's van der Waals surface (Shrake–Rupley / Lee–Richards construction). Buried residues have near-zero SASA; fully exposed residues can exceed 200 Å². The total SASA scales roughly with the number of surface residues.

Q: How confident is the AlphaFold model at each residue?
A: pLDDT is the predicted lDDT-Cα score: AlphaFold's confidence that the local environment of each residue (all inter-atomic distances within 15 Å) is correctly placed. It is a per-residue number between 0 and 100, with higher meaning more reliable.

Q: What does the local fold look like, residue by residue?
A: 3Di is Foldseek's structural alphabet. Each residue is assigned one of twenty discrete states based on how its Cα sits relative to its spatial (not sequential) neighbors. Aligning 3Di strings finds structural homologs roughly as well as full 3D superposition, but orders of magnitude faster.

Q: How big and how compact is the whole molecule?
A: Radius of gyration (Rg) is the root-mean-square distance of Cα atoms from their centroid — a single number for overall size and compactness. A globular domain of N residues has Rg ≈ 2.2·N^0.38 Å; an extended or disordered chain has a much larger Rg. The Cα contact count is the number of residue pairs whose Cα atoms are within 8 Å and are more than four positions apart in sequence — a standard proxy for tertiary packing density. The bounding box is the smallest axis-aligned box enclosing all Cα atoms.

Q: Which residues are in helices, strands, or loops?
A: DSSP 8-state secondary structure assigns each residue one of H (α-helix), G (3₁₀-helix), I (π-helix), E (extended β-strand), B (isolated β-bridge), T (hydrogen-bonded turn), S (bend), or '-' (coil). The assignment is computed from backbone hydrogen-bond geometry via the Kabsch–Sander algorithm.

Q: How mobile is each atom in the crystal?
A: Crystallographic B-factors measure how much each atom's electron density is smeared out, in Å². They rise in mobile loops and surface residues and fall in the buried interior. In AlphaFold models this column is repurposed to hold pLDDT instead.

Q: What if only a Cα trace is available?
A: P-SEA three-state annotation labels each residue as helix, strand, or coil based purely on the geometry of the Cα trace. It serves as a fallback when the full backbone (and thus DSSP) is unavailable.

Q: What family and function is it annotated with?
A: Database cross-references. InterPro integrates a dozen domain/family signature databases into unified entries with residue-range hits. GO terms attach function/process/location labels with evidence codes. CATH codes position the fold in a four-level structural taxonomy. Organism is the NCBI-taxonomy species name.

Q: Are the domains correctly placed relative to each other?
A: Predicted Aligned Error (PAE) is an AlphaFold confidence matrix: entry (i, j) is the expected error in the position of residue j, in ångströms, when the prediction is superimposed on the true structure at residue i. Low PAE within a block of residues means that block is internally rigid and well-predicted; high PAE between two blocks means their relative placement is uncertain even if each block individually is confident.

Q: What do the diagnostic plots show?
A: Three diagnostic plots accompany the record. The Cα contact map visualizes the tertiary structure as a 2D adjacency matrix (8 Å cutoff, sequence-local contacts suppressed). The Ramachandran plot shows the distribution of backbone (φ, ψ) torsions, with points in the α and β basins reflecting secondary structure content. The PAE plot shows AlphaFold's inter-residue confidence as a color matrix.

Q: What is the amino-acid chain?
A: Primary structure: the covalent order of the twenty standard amino acids along the backbone. Two proteins with the same sequence will (almost always) fold to the same structure; two with 30% identity often share a fold but not the details.

Q: What do the rendered images show?
A: The six renders are orthographic views along the three Cartesian axes in both directions. Representation (cartoon, sticks, or surface) and color scheme (sequence-rainbow or by-chain) vary across proteins so the training set covers all the common visualization conventions.